Protein AF-A0AA35USG3-F1 (afdb_monomer_lite)

Structure (mmCIF, N/CA/C/O backbone):
data_AF-A0AA35USG3-F1
#
_entry.id   AF-A0AA35USG3-F1
#
loop_
_atom_site.group_PDB
_atom_site.id
_atom_site.type_symbol
_atom_site.label_atom_id
_atom_site.label_alt_id
_atom_site.label_comp_id
_atom_site.label_asym_id
_atom_site.label_entity_id
_atom_site.label_seq_id
_atom_site.pdbx_PDB_ins_code
_atom_site.Cartn_x
_atom_site.Cartn_y
_atom_site.Cartn_z
_atom_site.occupancy
_atom_site.B_iso_or_equiv
_atom_site.auth_seq_id
_atom_site.auth_comp_id
_atom_site.auth_asym_id
_atom_site.auth_atom_id
_atom_site.pdbx_PDB_model_num
ATOM 1 N N . MET A 1 1 ? -4.169 1.538 -25.068 1.00 77.25 1 MET A N 1
ATOM 2 C CA . MET A 1 1 ? -3.131 2.462 -24.568 1.00 77.25 1 MET A CA 1
ATOM 3 C C . MET A 1 1 ? -1.867 1.665 -24.311 1.00 77.25 1 MET A C 1
ATOM 5 O O . MET A 1 1 ? -1.912 0.711 -23.541 1.00 77.25 1 MET A O 1
ATOM 9 N N . ALA A 1 2 ? -0.770 2.001 -24.981 1.00 93.88 2 ALA A N 1
ATOM 10 C CA . ALA A 1 2 ? 0.522 1.368 -24.747 1.00 93.88 2 ALA A CA 1
ATOM 11 C C . ALA A 1 2 ? 1.176 1.907 -23.459 1.00 93.88 2 ALA A C 1
ATOM 13 O O . ALA A 1 2 ? 0.894 3.028 -23.030 1.00 93.88 2 ALA A O 1
ATOM 14 N N . ILE A 1 3 ? 2.092 1.140 -22.853 1.00 93.94 3 ILE A N 1
ATOM 15 C CA . ILE A 1 3 ? 2.812 1.545 -21.628 1.00 93.94 3 ILE A CA 1
ATOM 16 C C . ILE A 1 3 ? 3.462 2.940 -21.739 1.00 93.94 3 ILE A C 1
ATOM 18 O O . ILE A 1 3 ? 3.329 3.713 -20.789 1.00 93.94 3 ILE A O 1
ATOM 22 N N . PRO A 1 4 ? 4.101 3.334 -22.862 1.00 95.69 4 PRO A N 1
ATOM 23 C CA . PRO A 1 4 ? 4.675 4.674 -22.990 1.00 95.69 4 PRO A CA 1
ATOM 24 C C . PRO A 1 4 ? 3.633 5.800 -22.938 1.00 95.69 4 PRO A C 1
ATOM 26 O O . PRO A 1 4 ? 3.908 6.861 -22.384 1.00 95.69 4 PRO A O 1
ATOM 29 N N . GLU A 1 5 ? 2.437 5.581 -23.488 1.00 96.88 5 GLU A N 1
ATOM 30 C CA . GLU A 1 5 ? 1.340 6.557 -23.456 1.00 96.88 5 GLU A CA 1
ATOM 31 C C . GLU A 1 5 ? 0.745 6.676 -22.054 1.00 96.88 5 GLU A C 1
ATOM 33 O O . GLU A 1 5 ? 0.536 7.785 -21.569 1.00 96.88 5 GLU A O 1
ATOM 38 N N . LEU A 1 6 ? 0.559 5.538 -21.378 1.00 95.69 6 LEU A N 1
ATOM 39 C CA . LEU A 1 6 ? 0.116 5.477 -19.987 1.00 95.69 6 LEU A CA 1
ATOM 40 C C . LEU A 1 6 ? 1.078 6.233 -19.063 1.00 95.69 6 LEU A C 1
ATOM 42 O O . LEU A 1 6 ? 0.651 7.037 -18.240 1.00 95.69 6 LEU A O 1
ATOM 46 N N . CYS A 1 7 ? 2.380 6.003 -19.233 1.00 96.69 7 CYS A N 1
ATOM 47 C CA . CYS A 1 7 ? 3.432 6.675 -18.476 1.00 96.69 7 CYS A CA 1
ATOM 48 C C . CYS A 1 7 ? 3.403 8.197 -18.687 1.00 96.69 7 CYS A C 1
ATOM 50 O O . CYS A 1 7 ? 3.438 8.953 -17.717 1.00 96.69 7 CYS A O 1
ATOM 52 N N . ARG A 1 8 ? 3.264 8.655 -19.942 1.00 96.56 8 ARG A N 1
ATOM 53 C CA . ARG A 1 8 ? 3.131 10.088 -20.259 1.00 96.56 8 ARG A CA 1
ATOM 54 C C . ARG A 1 8 ? 1.879 10.702 -19.639 1.00 96.56 8 ARG A C 1
ATOM 56 O O . ARG A 1 8 ? 1.980 11.741 -18.999 1.00 96.56 8 ARG A O 1
ATOM 63 N N . SER A 1 9 ? 0.726 10.054 -19.791 1.00 96.94 9 SER A N 1
ATOM 64 C CA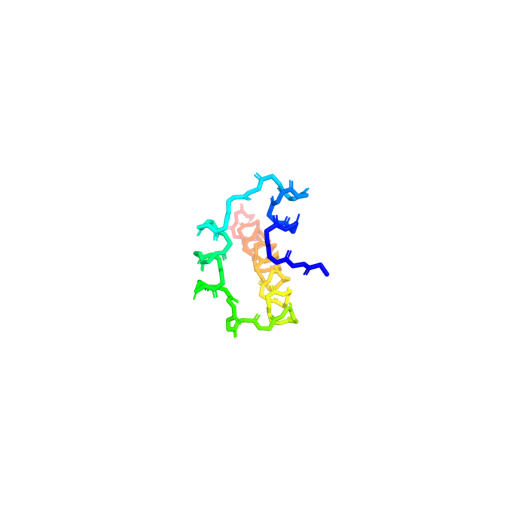 . SER A 1 9 ? -0.540 10.544 -19.234 1.00 96.94 9 SER A CA 1
ATOM 65 C C . SER A 1 9 ? -0.542 10.561 -17.705 1.00 96.94 9 SER A C 1
ATOM 67 O O 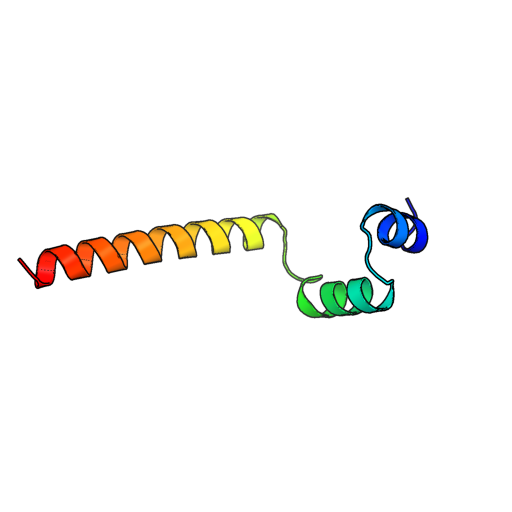. SER A 1 9 ? -1.205 11.403 -17.111 1.00 96.94 9 SER A O 1
ATOM 69 N N . GLY A 1 10 ? 0.157 9.620 -17.069 1.00 94.44 10 GLY A N 1
ATOM 70 C CA . GLY A 1 10 ? 0.224 9.493 -15.616 1.00 94.44 10 GLY A CA 1
ATOM 71 C C . GLY A 1 10 ? 1.368 10.264 -14.956 1.00 94.44 10 GLY A C 1
ATOM 72 O O . GLY A 1 10 ? 1.479 10.229 -13.734 1.00 94.44 10 GLY A O 1
ATOM 73 N N . GLY A 1 11 ? 2.235 10.930 -15.728 1.00 96.88 11 GLY A N 1
ATOM 74 C CA . GLY A 1 11 ? 3.364 11.692 -15.187 1.00 96.88 11 GLY A CA 1
ATOM 75 C C . GLY A 1 11 ? 4.444 10.830 -14.517 1.00 96.88 11 GLY A C 1
ATOM 76 O O . GLY A 1 11 ? 5.152 11.310 -13.635 1.00 96.88 11 GLY A O 1
ATOM 77 N N . PHE A 1 12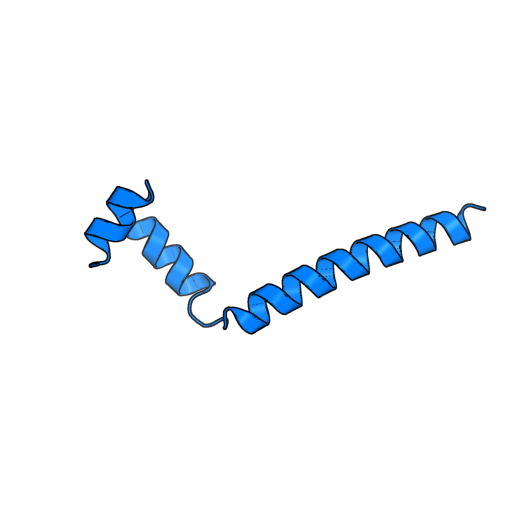 ? 4.587 9.559 -14.907 1.00 96.38 12 PHE A N 1
ATOM 78 C CA . PHE A 1 12 ? 5.611 8.655 -14.373 1.00 96.38 12 PHE A CA 1
ATOM 79 C C . P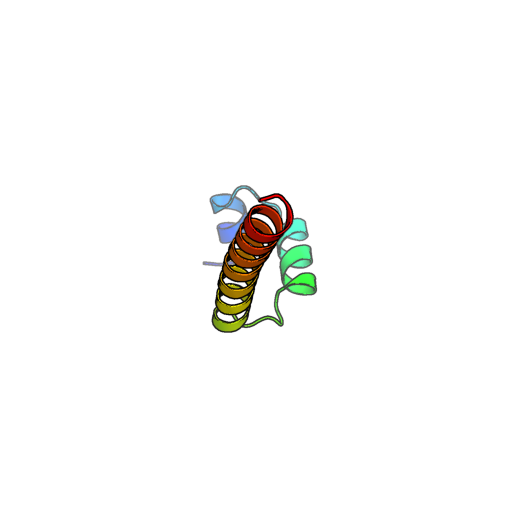HE A 1 12 ? 6.429 7.996 -15.482 1.00 96.38 12 PHE A C 1
ATOM 81 O O . PHE A 1 12 ? 5.989 7.858 -16.617 1.00 96.38 12 PHE A O 1
ATOM 88 N N . SER A 1 13 ? 7.652 7.570 -15.163 1.00 96.69 13 SER A N 1
ATOM 89 C CA . SER A 1 13 ? 8.523 6.902 -16.135 1.00 96.69 13 SER A CA 1
ATOM 90 C C . SER A 1 13 ? 8.154 5.427 -16.329 1.00 96.69 13 SER A C 1
ATOM 92 O O . SER A 1 13 ? 7.627 4.774 -15.424 1.00 96.69 13 SER A O 1
ATOM 94 N N . GLN A 1 14 ? 8.536 4.856 -17.475 1.00 96.12 14 GLN A N 1
ATOM 95 C CA . GLN A 1 14 ? 8.417 3.410 -17.710 1.00 96.12 14 GLN A CA 1
ATOM 96 C C . GLN A 1 14 ? 9.208 2.591 -16.676 1.00 96.12 14 GLN A C 1
ATOM 98 O O . GLN A 1 14 ? 8.769 1.519 -16.269 1.00 96.12 14 GLN A O 1
ATOM 103 N N . ALA A 1 15 ? 10.340 3.115 -16.190 1.00 96.19 15 ALA A N 1
ATOM 104 C CA . ALA A 1 15 ? 11.113 2.481 -15.127 1.00 96.19 15 ALA A CA 1
ATOM 105 C C . ALA A 1 15 ? 10.319 2.414 -13.810 1.00 96.19 15 ALA A C 1
ATOM 107 O O . ALA A 1 15 ? 10.314 1.378 -13.144 1.00 96.19 15 ALA A O 1
ATOM 108 N N . THR A 1 16 ? 9.605 3.487 -13.454 1.00 95.81 16 THR A N 1
ATOM 109 C CA . THR A 1 16 ? 8.703 3.518 -12.291 1.00 95.81 16 THR A CA 1
ATOM 110 C C . THR A 1 16 ? 7.574 2.503 -12.447 1.00 95.81 16 THR A C 1
ATOM 112 O O . THR A 1 16 ? 7.323 1.722 -11.529 1.00 95.81 16 THR A O 1
ATOM 115 N N . PHE A 1 17 ? 6.952 2.450 -13.627 1.00 95.00 17 PHE A N 1
ATOM 116 C CA . PHE A 1 17 ? 5.913 1.467 -13.923 1.00 95.00 17 PHE A CA 1
ATOM 117 C C . PHE A 1 17 ? 6.423 0.028 -13.776 1.00 95.00 17 PHE A C 1
ATOM 119 O O . PHE A 1 17 ? 5.789 -0.784 -13.106 1.00 95.00 17 PHE A O 1
ATOM 126 N N . CYS A 1 18 ? 7.595 -0.293 -14.332 1.00 94.62 18 CYS A N 1
ATOM 127 C CA . CYS A 1 18 ? 8.198 -1.618 -14.189 1.00 94.62 18 CYS A CA 1
ATOM 128 C C . CYS A 1 18 ? 8.469 -1.975 -12.722 1.00 94.62 18 CYS A C 1
ATOM 130 O O . CYS A 1 18 ? 8.159 -3.093 -12.318 1.00 94.62 18 CYS A O 1
ATOM 132 N N . LYS A 1 19 ? 8.963 -1.033 -11.906 1.00 96.00 19 LYS A N 1
ATOM 133 C CA . LYS A 1 19 ? 9.149 -1.246 -10.459 1.00 96.00 19 LYS A CA 1
ATOM 134 C C . LYS A 1 19 ? 7.830 -1.583 -9.763 1.00 96.00 19 LYS A C 1
ATOM 136 O O . LYS A 1 19 ? 7.780 -2.528 -8.978 1.00 96.00 19 LYS A O 1
ATOM 141 N N . TRP A 1 20 ? 6.756 -0.851 -10.060 1.00 94.25 20 TRP A N 1
ATOM 142 C CA . TRP A 1 20 ? 5.431 -1.151 -9.513 1.00 94.25 20 TRP A CA 1
ATOM 143 C C . TRP A 1 20 ? 4.898 -2.489 -9.997 1.00 94.25 20 TRP A C 1
ATOM 145 O O . TRP A 1 20 ? 4.369 -3.248 -9.196 1.00 94.25 20 TRP A O 1
ATOM 155 N N . ARG A 1 21 ? 5.084 -2.820 -11.274 1.00 92.75 21 ARG A N 1
ATOM 156 C CA . ARG A 1 21 ? 4.671 -4.109 -11.826 1.00 92.75 21 ARG A CA 1
ATOM 157 C C . ARG A 1 21 ? 5.398 -5.272 -11.151 1.00 92.75 21 ARG A C 1
ATOM 159 O O . ARG A 1 21 ? 4.750 -6.247 -10.805 1.00 92.75 21 ARG A O 1
ATOM 166 N N . THR A 1 22 ? 6.702 -5.165 -10.900 1.00 93.81 22 THR A N 1
ATOM 167 C CA . THR A 1 22 ? 7.446 -6.194 -10.153 1.00 93.81 22 THR A CA 1
ATOM 168 C C . THR A 1 22 ? 6.959 -6.305 -8.709 1.00 93.81 22 THR A C 1
ATOM 170 O O . THR A 1 22 ? 6.825 -7.406 -8.189 1.00 93.81 22 THR A O 1
ATOM 173 N N . LYS A 1 23 ? 6.672 -5.174 -8.056 1.00 90.81 23 LYS A N 1
ATOM 174 C CA . LYS A 1 23 ? 6.291 -5.148 -6.638 1.00 90.81 23 LYS A CA 1
ATOM 175 C C . LYS A 1 23 ? 4.831 -5.536 -6.377 1.00 90.81 23 LYS A C 1
ATOM 177 O O . LYS A 1 23 ? 4.534 -6.119 -5.342 1.00 90.81 23 LYS A O 1
ATOM 182 N N . TYR A 1 24 ? 3.925 -5.177 -7.280 1.00 89.25 24 TYR A N 1
ATOM 183 C CA . TYR A 1 24 ? 2.476 -5.240 -7.070 1.00 89.25 24 TYR A CA 1
ATOM 184 C C . TYR A 1 24 ? 1.730 -6.019 -8.159 1.00 89.25 24 TYR A C 1
ATOM 186 O O . TYR A 1 24 ? 0.557 -6.319 -7.980 1.00 89.25 24 TYR A O 1
ATOM 194 N N . GLY A 1 25 ? 2.371 -6.360 -9.281 1.00 89.50 25 GLY A N 1
ATOM 195 C CA . GLY A 1 25 ? 1.700 -6.947 -10.448 1.00 89.50 25 GLY A CA 1
ATOM 196 C C . GLY A 1 25 ? 1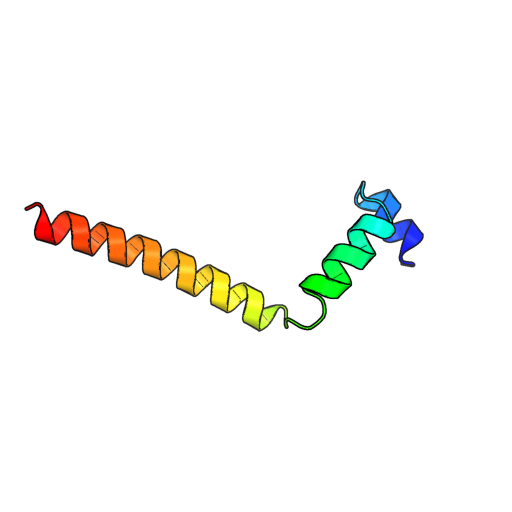.115 -8.343 -10.227 1.00 89.50 25 GLY A C 1
ATOM 197 O O . GLY A 1 25 ? 0.274 -8.764 -11.012 1.00 89.50 25 GLY A O 1
ATOM 198 N N . GLY A 1 26 ? 1.526 -9.044 -9.166 1.00 90.12 26 GLY A N 1
ATOM 199 C CA . GLY A 1 26 ? 0.938 -10.323 -8.756 1.00 90.12 26 GLY A CA 1
ATOM 200 C C . GLY A 1 26 ? -0.246 -10.201 -7.791 1.00 90.12 26 GLY A C 1
ATOM 201 O O . GLY A 1 26 ? -0.822 -11.219 -7.426 1.00 90.12 26 GLY A O 1
ATOM 202 N N . ILE A 1 27 ? -0.603 -8.989 -7.348 1.00 91.75 27 ILE A N 1
ATOM 203 C CA . ILE A 1 27 ? -1.665 -8.774 -6.358 1.00 91.75 27 ILE A CA 1
ATOM 204 C C . ILE A 1 27 ? -2.972 -8.432 -7.088 1.00 91.75 27 ILE A C 1
ATOM 206 O O . ILE A 1 27 ? -3.036 -7.398 -7.762 1.00 91.75 27 ILE A O 1
ATOM 210 N N . PRO A 1 28 ? -4.040 -9.240 -6.945 1.00 93.44 28 PRO A N 1
ATOM 211 C CA . PRO A 1 28 ? -5.352 -8.893 -7.477 1.00 93.44 28 PRO A CA 1
ATOM 212 C C . PRO A 1 28 ? -5.871 -7.584 -6.874 1.00 93.44 28 PRO A C 1
ATOM 214 O O . PRO A 1 28 ? -5.740 -7.340 -5.675 1.00 93.44 28 PRO A O 1
ATOM 217 N N . VAL A 1 29 ? -6.530 -6.750 -7.681 1.00 91.25 29 VAL A N 1
ATOM 218 C CA . VAL A 1 29 ? -7.101 -5.472 -7.209 1.00 91.25 29 VAL A CA 1
ATOM 219 C C . VAL A 1 29 ? -8.125 -5.688 -6.086 1.00 91.25 29 VAL A C 1
ATOM 221 O O . VAL A 1 29 ? -8.187 -4.892 -5.149 1.00 91.25 29 VAL A O 1
ATOM 224 N N . SER A 1 30 ? -8.901 -6.773 -6.155 1.00 93.06 30 SER A N 1
ATOM 225 C CA . SER A 1 30 ? -9.835 -7.187 -5.100 1.00 93.06 30 SER A CA 1
ATOM 226 C C . SER A 1 30 ? -9.123 -7.453 -3.773 1.00 93.06 30 SER A C 1
ATOM 228 O O . SER A 1 30 ? -9.575 -6.982 -2.731 1.00 93.06 30 SER A O 1
ATOM 230 N N . GLU A 1 31 ? -7.975 -8.127 -3.816 1.00 94.31 31 GLU A N 1
ATOM 231 C CA . GLU A 1 31 ? -7.169 -8.424 -2.632 1.00 94.31 31 GLU A CA 1
ATOM 232 C C . GLU A 1 31 ? -6.526 -7.155 -2.059 1.00 94.31 31 GLU A C 1
ATOM 234 O O . GLU A 1 31 ? -6.587 -6.905 -0.856 1.00 94.31 31 GLU A O 1
ATOM 239 N N . ALA A 1 32 ? -5.996 -6.281 -2.921 1.00 93.81 32 ALA A N 1
ATOM 240 C CA . ALA A 1 32 ? -5.461 -4.988 -2.499 1.00 93.81 32 ALA A CA 1
ATOM 241 C C . ALA A 1 32 ? -6.527 -4.108 -1.815 1.00 93.81 32 ALA A C 1
ATOM 243 O O . ALA A 1 32 ? -6.235 -3.424 -0.830 1.00 93.81 32 ALA A O 1
ATOM 244 N N . ARG A 1 33 ? -7.772 -4.136 -2.313 1.00 94.75 33 ARG A N 1
ATOM 245 C CA . ARG A 1 33 ? -8.908 -3.426 -1.709 1.00 94.75 33 ARG A CA 1
ATOM 246 C C . ARG A 1 33 ? -9.258 -4.000 -0.338 1.00 94.75 33 ARG A C 1
ATOM 248 O O . ARG A 1 33 ? -9.303 -3.240 0.628 1.00 94.75 33 ARG A O 1
ATOM 255 N N . ARG A 1 34 ? -9.413 -5.322 -0.241 1.00 95.81 34 ARG A N 1
ATOM 256 C CA . ARG A 1 34 ? -9.698 -6.017 1.021 1.00 95.81 34 ARG A CA 1
ATOM 257 C C . ARG A 1 34 ? -8.635 -5.724 2.079 1.00 95.81 34 ARG A C 1
ATOM 259 O O . ARG A 1 34 ? -8.965 -5.423 3.221 1.00 95.81 34 ARG A O 1
ATOM 266 N N . LEU A 1 35 ? -7.357 -5.735 1.695 1.00 94.94 35 LEU A N 1
ATOM 267 C CA . LEU A 1 35 ? -6.252 -5.405 2.595 1.00 94.94 35 LEU A CA 1
ATOM 268 C C . LEU A 1 35 ? -6.354 -3.970 3.137 1.00 94.94 35 LEU A C 1
ATOM 270 O O . LEU A 1 35 ? -6.059 -3.731 4.307 1.00 94.94 35 LEU A O 1
ATOM 274 N N . ARG A 1 36 ? -6.764 -3.004 2.305 1.00 95.75 36 ARG A N 1
ATOM 275 C CA . ARG A 1 36 ? -6.959 -1.610 2.732 1.00 95.75 36 ARG A CA 1
ATOM 276 C C . ARG A 1 36 ? -8.114 -1.479 3.724 1.00 95.75 36 ARG A C 1
ATOM 278 O O . ARG A 1 36 ? -7.969 -0.768 4.715 1.00 95.75 36 ARG A O 1
ATOM 285 N N . GLU A 1 37 ? -9.229 -2.152 3.464 1.00 97.44 37 GLU A N 1
ATOM 286 C CA . GLU A 1 37 ? -10.403 -2.160 4.345 1.00 97.44 37 GLU A CA 1
ATOM 287 C C . GLU A 1 37 ? -10.067 -2.779 5.704 1.00 97.44 37 GLU A C 1
ATOM 289 O O . GLU A 1 37 ? -10.297 -2.147 6.732 1.00 97.44 37 GLU A O 1
ATOM 294 N N . LEU A 1 38 ? -9.410 -3.944 5.710 1.00 97.81 38 LEU A N 1
ATOM 295 C CA . LEU A 1 38 ? -8.954 -4.601 6.938 1.00 97.81 38 LEU A CA 1
ATOM 296 C C . LEU A 1 38 ? -8.011 -3.714 7.753 1.00 97.81 38 LEU A C 1
ATOM 298 O O . LEU A 1 38 ? -8.165 -3.608 8.965 1.00 97.81 38 LEU A O 1
ATOM 302 N N . LYS A 1 39 ? -7.057 -3.038 7.101 1.00 97.19 39 LYS A N 1
ATOM 303 C CA . LYS A 1 39 ? -6.161 -2.094 7.787 1.00 97.19 39 LYS A CA 1
ATOM 304 C C . LYS A 1 39 ? -6.916 -0.919 8.397 1.00 97.19 39 LYS A C 1
ATOM 306 O O . LYS A 1 39 ? -6.586 -0.500 9.501 1.00 97.19 39 LYS A O 1
ATOM 311 N N . SER A 1 40 ? -7.915 -0.389 7.691 1.00 97.94 40 SER A N 1
ATOM 312 C CA . SER A 1 40 ? -8.742 0.693 8.220 1.00 97.94 40 SER A CA 1
ATOM 313 C C . SER A 1 40 ? -9.558 0.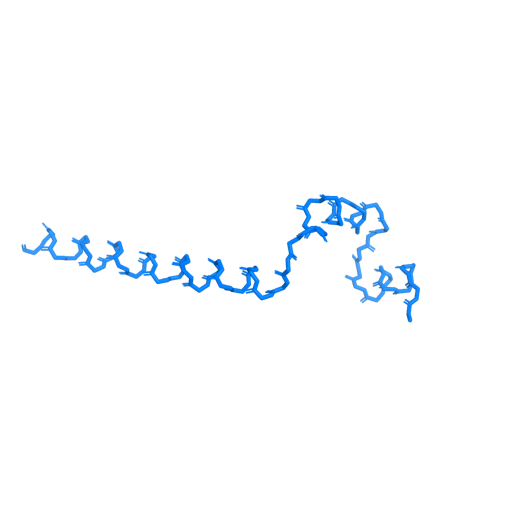240 9.423 1.00 97.94 40 SER A C 1
ATOM 315 O O . SER A 1 40 ? -9.707 1.017 10.360 1.00 97.94 40 SER A O 1
ATOM 317 N N . GLU A 1 41 ? -10.107 -0.971 9.385 1.00 98.12 41 GLU A N 1
ATOM 318 C CA . GLU A 1 41 ? -10.907 -1.493 10.488 1.00 98.12 41 GLU A CA 1
ATOM 319 C C . GLU A 1 41 ? -10.037 -1.803 11.702 1.00 98.12 41 GLU A C 1
ATOM 321 O O . GLU A 1 41 ? -10.373 -1.397 12.810 1.00 98.12 41 GLU A O 1
ATOM 326 N N . ASN A 1 42 ? -8.863 -2.402 11.491 1.00 98.12 42 ASN A N 1
ATOM 327 C CA . ASN A 1 42 ? -7.922 -2.665 12.571 1.00 98.12 42 ASN A CA 1
ATOM 328 C C . ASN A 1 42 ? -7.492 -1.370 13.279 1.00 98.12 42 ASN A C 1
ATOM 330 O O . ASN A 1 42 ? -7.521 -1.302 14.499 1.00 98.12 42 ASN A O 1
ATOM 334 N N . ALA A 1 43 ? -7.214 -0.300 12.527 1.00 98.06 43 ALA A N 1
ATOM 335 C CA . ALA A 1 43 ? -6.875 0.996 13.116 1.00 98.06 43 ALA A CA 1
ATOM 336 C C . ALA A 1 43 ? -8.015 1.590 13.971 1.00 98.06 43 ALA A C 1
ATOM 338 O O . ALA A 1 43 ? -7.760 2.224 14.995 1.00 98.06 43 ALA A O 1
ATOM 339 N N . LYS A 1 44 ? -9.283 1.391 13.578 1.00 97.75 44 LYS A N 1
ATOM 340 C CA . LYS A 1 44 ? -10.429 1.797 14.411 1.00 97.75 44 LYS A CA 1
ATOM 341 C C . LYS A 1 44 ? -10.517 0.951 15.676 1.00 97.75 44 LYS A C 1
ATOM 343 O O . LYS A 1 44 ? -10.740 1.502 16.748 1.00 97.75 44 LYS A O 1
ATOM 348 N N . LEU A 1 45 ? -10.347 -0.364 15.549 1.00 97.81 45 LEU A N 1
ATOM 349 C CA . LEU A 1 45 ? -10.397 -1.290 16.677 1.00 97.81 45 LEU A CA 1
ATOM 350 C C . LEU A 1 45 ? -9.287 -0.996 17.688 1.00 97.81 45 LEU A C 1
ATOM 352 O O . LEU A 1 45 ? -9.571 -0.916 18.875 1.00 97.81 45 LEU A O 1
ATOM 356 N N . GLU A 1 46 ? -8.058 -0.757 17.229 1.00 97.12 46 GLU A N 1
ATOM 357 C CA . GLU A 1 46 ? -6.931 -0.350 18.077 1.00 97.12 46 GLU A CA 1
ATOM 358 C C . GLU A 1 46 ? -7.238 0.942 18.842 1.00 97.12 46 GLU A C 1
ATOM 360 O O . GLU A 1 46 ? -6.964 1.035 20.039 1.00 97.12 46 GLU A O 1
ATOM 365 N N . ARG A 1 47 ? -7.869 1.923 18.183 1.00 96.31 47 ARG A N 1
ATOM 366 C CA . ARG A 1 47 ? -8.298 3.164 18.834 1.00 96.31 47 ARG A CA 1
ATOM 367 C C . ARG A 1 47 ? -9.362 2.917 19.905 1.00 96.31 47 ARG A C 1
ATOM 369 O O . ARG A 1 47 ? -9.205 3.403 21.019 1.00 96.31 47 ARG A O 1
ATOM 376 N N . LEU A 1 48 ? -10.421 2.173 19.585 1.00 96.81 48 LEU A N 1
ATOM 377 C CA . LEU A 1 48 ? -11.487 1.857 20.542 1.00 96.81 48 LEU A CA 1
ATOM 378 C C . LEU A 1 48 ? -10.955 1.044 21.727 1.00 96.81 48 LEU A C 1
ATOM 380 O O . LEU A 1 48 ? -11.351 1.275 22.865 1.00 96.81 48 LEU A O 1
ATOM 384 N N . LEU A 1 49 ? -10.031 0.118 21.468 1.00 96.69 49 LEU A N 1
ATOM 385 C CA . LEU A 1 49 ? -9.363 -0.666 22.499 1.00 96.69 49 LEU A CA 1
ATOM 386 C C . LEU A 1 49 ? -8.559 0.234 23.439 1.00 96.69 49 LEU A C 1
ATOM 388 O O . LEU A 1 49 ? -8.655 0.072 24.653 1.00 96.69 49 LEU A O 1
ATOM 392 N N . ALA A 1 50 ? -7.793 1.180 22.892 1.00 95.94 50 ALA A N 1
ATOM 393 C CA . ALA A 1 50 ? -7.036 2.141 23.684 1.00 95.94 50 ALA A CA 1
ATOM 394 C C . ALA A 1 50 ? -7.960 3.048 24.512 1.00 95.94 50 ALA A C 1
ATOM 396 O O . ALA A 1 50 ? -7.718 3.228 25.701 1.00 95.94 50 ALA A O 1
ATOM 397 N N . GLU A 1 51 ? -9.040 3.565 23.919 1.00 95.25 51 GLU A N 1
ATOM 398 C CA . GLU A 1 51 ? -10.053 4.365 24.625 1.00 95.25 51 GLU A CA 1
ATOM 399 C C . GLU A 1 51 ? -10.709 3.569 25.770 1.00 95.25 51 GLU A C 1
ATOM 401 O O . GLU A 1 51 ? -10.896 4.112 26.854 1.00 95.25 51 GLU A O 1
ATOM 406 N N . ALA A 1 52 ? -10.984 2.275 25.574 1.00 93.56 52 ALA A N 1
ATOM 407 C CA . ALA A 1 52 ? -11.564 1.405 26.599 1.00 93.56 52 ALA A CA 1
ATOM 408 C C . ALA A 1 52 ? -10.592 1.025 27.733 1.00 93.56 52 ALA A C 1
ATOM 410 O O . ALA A 1 52 ? -11.046 0.721 28.830 1.00 93.56 52 ALA A O 1
ATOM 411 N N . HIS A 1 53 ? -9.278 1.007 27.483 1.00 84.94 53 HIS A N 1
ATOM 412 C CA . HIS A 1 53 ? -8.260 0.706 28.504 1.00 84.94 53 HIS A CA 1
ATOM 413 C C . HIS A 1 53 ? -7.774 1.948 29.267 1.00 84.94 53 HIS A C 1
ATOM 415 O O . HIS A 1 53 ? -7.176 1.807 30.331 1.00 84.94 53 HIS A O 1
ATOM 421 N N . LEU A 1 54 ? -7.970 3.146 28.708 1.00 74.88 54 LEU A N 1
ATOM 422 C CA . LEU A 1 54 ? -7.594 4.427 29.319 1.00 74.88 54 LEU A CA 1
ATOM 423 C C . LEU A 1 54 ? -8.749 5.090 30.097 1.00 74.88 54 LEU A C 1
ATOM 425 O O . LEU A 1 54 ? -8.545 6.173 30.649 1.00 74.88 54 LEU A O 1
ATOM 429 N N . GLY A 1 55 ? -9.933 4.466 30.111 1.00 58.22 55 GLY A N 1
ATOM 430 C CA . GLY A 1 55 ? -11.122 4.879 30.864 1.00 58.22 55 GLY A CA 1
ATOM 431 C C . GLY A 1 55 ? -11.320 4.105 32.158 1.00 58.22 55 GLY A C 1
ATOM 432 O O . GLY A 1 55 ? -10.911 2.924 32.215 1.00 58.22 55 GLY A O 1
#

pLDDT: mean 93.65, std 6.52, range [58.22, 98.12]

Sequence (55 aa):
MAIPELCRSGGFSQATFCKWRTKYGGIPVSEARRLRELKSENAKLERLLAEAHLG

Foldseek 3Di:
DDLVVVCVVVVHDSVVVVVCCVVPVPPDPVNVVVVVVVVVVVVVVVVVVVVVVVD

Radius of gyration: 18.34 Å; chains: 1; bounding box: 23×22×56 Å

Organism: Methylococcus capsulatus (NCBI:txid414)

InterPro domains:
  IPR002514 Transposase IS3/IS911family [PF01527] (2-50)
  IPR009057 Homedomain-like superfamily [SSF46689] (2-49)
  IPR052546 Transposase_8_domain-containing_protein [PTHR33609] (2-54)

Secondary structure (DSSP, 8-state):
--HHHHHHHHT--HHHHHHHHHHHTTS-HHHHHHHHHHHHHHHHHHHHHHHHH--